Protein AF-A0A7W0WW41-F1 (afdb_monomer)

Secondary structure (DSSP, 8-state):
-GGGTSSSHHHHHHHHHHHHHHHHHTGGG--TTS-HHHHHHHHHHHHHHHHHHHHHHS-----S-TT-----------GGGS--HHHHHHHHHTS-HHHHHHHHHHHTT--HHHHHHHHTS-HHHHHHHHHHHHHHHHHHHHHT-

Solvent-accessible surface area (backbone atoms only — not comparable to full-atom values): 8781 Å² total; per-residue (Å²): 110,49,64,80,70,31,98,45,68,66,61,15,51,53,47,51,51,52,32,50,55,53,46,65,72,46,47,88,76,56,64,86,91,56,60,64,70,59,51,52,51,49,50,37,49,51,55,52,53,51,51,52,53,48,59,72,69,48,82,81,80,78,86,82,79,99,82,79,81,82,75,75,75,84,67,75,74,55,72,74,80,78,50,60,68,64,59,56,52,54,53,49,68,78,41,60,63,74,35,37,55,56,40,52,48,44,72,75,67,50,50,58,66,55,50,13,60,75,70,72,46,57,51,68,54,47,53,54,35,48,53,52,38,54,55,48,52,53,47,58,61,61,75,74,109

Radius of gyration: 18.6 Å; Cα contacts (8 Å, |Δi|>4): 73; chains: 1; bounding box: 44×45×42 Å

Mean predicted aligned error: 15.21 Å

Sequence (145 aa):
MARRRCGNAADADDLVQETFVRALQGLADYDDRGNLCGWLVAILNHLHLDRCRKAARAPRLEDIDAHELAIAEPSEPPLWTTMPIERVHDTLAVMPPALRTTFELYARGLSYDEIARELRIPKNTVGTRLIRTRRRIKRLLLAAA

Foldseek 3Di:
DLPVLDPDDVSSVVLLVVLVVVCVVCVVVDDPVDDPVVSSVVSSVVSSVVVVVVVVPDPDPDDDDPPPDPDDDPPPPPPVVVDDPVLLVVLLVPDDPVLNVLVVCVVVPDDLVRSCVVVVHDSVVSVVSPVVSVVSSVCSSVVVD

pLDDT: mean 73.54, std 15.04, range [32.47, 94.31]

Structure (mmCIF, N/CA/C/O backbone):
data_AF-A0A7W0WW41-F1
#
_entry.id   AF-A0A7W0WW41-F1
#
loop_
_atom_site.group_PDB
_atom_site.id
_atom_site.type_symbol
_atom_site.label_atom_id
_atom_site.label_alt_id
_atom_site.label_comp_id
_atom_site.label_asym_id
_atom_site.label_entity_id
_atom_site.label_seq_id
_atom_site.pdbx_PDB_ins_code
_atom_site.Cartn_x
_atom_site.Cartn_y
_atom_site.Cartn_z
_atom_site.occupancy
_atom_site.B_iso_or_equiv
_atom_site.auth_seq_id
_atom_site.auth_comp_id
_atom_site.auth_asym_id
_atom_site.auth_atom_id
_atom_site.pdbx_PDB_model_num
ATOM 1 N N . MET A 1 1 ? 5.259 13.978 -7.173 1.00 64.19 1 MET A N 1
ATOM 2 C CA . MET A 1 1 ? 4.853 12.878 -6.263 1.00 64.19 1 MET A CA 1
ATOM 3 C C . MET A 1 1 ? 5.994 12.476 -5.339 1.00 64.19 1 MET A C 1
ATOM 5 O O . MET A 1 1 ? 5.792 12.561 -4.139 1.00 64.19 1 MET A O 1
ATOM 9 N N . ALA A 1 2 ? 7.180 12.137 -5.860 1.00 64.19 2 ALA A N 1
ATOM 10 C CA . ALA A 1 2 ? 8.378 11.874 -5.047 1.00 64.19 2 ALA A CA 1
ATOM 11 C C . ALA A 1 2 ? 8.739 13.045 -4.116 1.00 64.19 2 ALA A C 1
ATOM 13 O O . ALA A 1 2 ? 8.797 12.857 -2.912 1.00 64.19 2 ALA A O 1
ATOM 14 N N . ARG A 1 3 ? 8.797 14.278 -4.640 1.00 70.75 3 ARG A N 1
ATOM 15 C CA . ARG A 1 3 ? 9.039 15.501 -3.841 1.00 70.75 3 ARG A CA 1
ATOM 16 C C . ARG A 1 3 ? 8.021 15.784 -2.729 1.00 70.75 3 ARG A C 1
ATOM 18 O O . ARG A 1 3 ? 8.315 16.538 -1.824 1.00 70.75 3 ARG A O 1
ATOM 25 N N . ARG A 1 4 ? 6.809 15.217 -2.807 1.00 68.94 4 ARG A N 1
ATOM 26 C CA . ARG A 1 4 ? 5.803 15.326 -1.728 1.00 68.94 4 ARG A CA 1
ATOM 27 C C . ARG A 1 4 ? 5.939 14.216 -0.681 1.00 68.94 4 ARG A C 1
ATOM 29 O O . ARG A 1 4 ? 5.220 14.233 0.307 1.00 68.94 4 ARG A O 1
ATOM 36 N N . ARG A 1 5 ? 6.758 13.200 -0.952 1.00 66.50 5 ARG A N 1
ATOM 37 C CA . ARG A 1 5 ? 6.945 12.015 -0.106 1.00 66.50 5 ARG A CA 1
ATOM 38 C C . ARG A 1 5 ? 8.313 11.958 0.543 1.00 66.50 5 ARG A C 1
ATOM 40 O O . ARG A 1 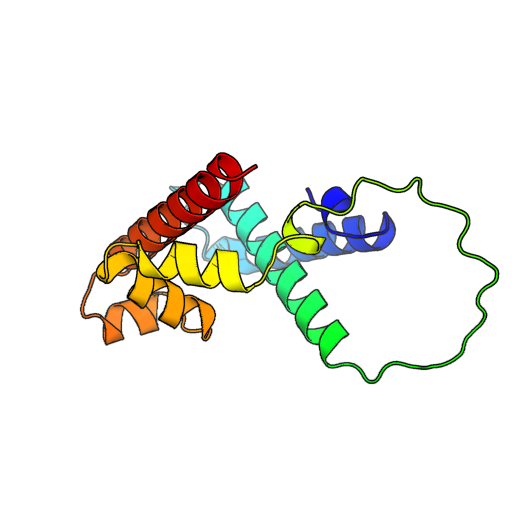5 ? 8.433 11.400 1.625 1.00 66.50 5 ARG A O 1
ATOM 47 N N . CYS A 1 6 ? 9.322 12.497 -0.124 1.00 71.00 6 CYS A N 1
ATOM 48 C CA . CYS A 1 6 ? 10.639 12.698 0.444 1.00 71.00 6 CYS A CA 1
ATOM 49 C C . CYS A 1 6 ? 10.670 14.077 1.107 1.00 71.00 6 CYS A C 1
ATOM 51 O O . CYS A 1 6 ? 10.145 15.037 0.544 1.00 71.00 6 CYS A O 1
ATOM 53 N N . GLY A 1 7 ? 11.258 14.162 2.301 1.00 67.44 7 GLY A N 1
ATOM 54 C CA . GLY A 1 7 ? 11.391 15.422 3.040 1.00 67.44 7 GLY A CA 1
ATOM 55 C C . GLY A 1 7 ? 12.442 16.369 2.453 1.00 67.44 7 GLY A C 1
ATOM 56 O O . GLY A 1 7 ? 12.492 17.528 2.843 1.00 67.44 7 GLY A O 1
ATOM 57 N N . ASN A 1 8 ? 13.260 15.897 1.507 1.00 76.44 8 ASN A N 1
ATOM 58 C CA . ASN A 1 8 ? 14.253 16.692 0.791 1.00 76.44 8 ASN A CA 1
ATOM 59 C C . ASN A 1 8 ? 14.277 16.341 -0.713 1.00 76.44 8 ASN A C 1
ATOM 61 O O . ASN A 1 8 ? 13.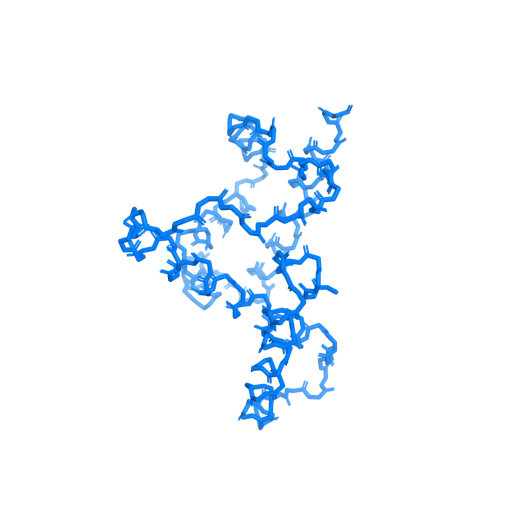729 15.323 -1.151 1.00 76.44 8 ASN A O 1
ATOM 65 N N . ALA A 1 9 ? 14.888 17.224 -1.509 1.00 73.62 9 ALA A N 1
ATOM 66 C CA . ALA A 1 9 ? 14.937 17.106 -2.965 1.00 73.62 9 ALA A CA 1
ATOM 67 C C . ALA A 1 9 ? 15.861 15.977 -3.454 1.00 73.62 9 ALA A C 1
ATOM 69 O O . ALA A 1 9 ? 15.501 15.294 -4.409 1.00 73.62 9 ALA A O 1
ATOM 70 N N . ALA A 1 10 ? 16.989 15.742 -2.778 1.00 75.81 10 ALA A N 1
ATOM 71 C CA . ALA A 1 10 ? 17.950 14.703 -3.153 1.00 75.81 10 ALA A CA 1
ATOM 72 C C . ALA A 1 10 ? 17.329 13.299 -3.056 1.00 75.81 10 ALA A C 1
ATOM 74 O O . ALA A 1 10 ? 17.305 12.556 -4.031 1.00 75.81 10 ALA A O 1
ATOM 75 N N . ASP A 1 11 ? 16.675 12.990 -1.937 1.00 74.56 11 ASP A N 1
ATOM 76 C CA . ASP A 1 11 ? 15.959 11.730 -1.729 1.00 74.56 11 ASP A CA 1
ATOM 77 C C . ASP A 1 11 ? 14.817 11.538 -2.732 1.00 74.56 11 ASP A C 1
ATOM 79 O O . ASP A 1 11 ? 14.450 10.406 -3.067 1.00 74.56 11 ASP A O 1
ATOM 83 N N . ALA A 1 12 ? 14.191 12.633 -3.177 1.00 75.12 12 ALA A N 1
ATOM 84 C CA . ALA A 1 12 ? 13.151 12.583 -4.197 1.00 75.12 12 ALA A CA 1
ATOM 85 C C . ALA A 1 12 ? 13.725 12.198 -5.561 1.00 75.12 12 ALA A C 1
ATOM 87 O O . ALA A 1 12 ? 13.118 11.376 -6.253 1.00 75.12 12 ALA A O 1
ATOM 88 N N . ASP A 1 13 ? 14.867 12.771 -5.928 1.00 81.75 13 ASP A N 1
ATOM 89 C CA . ASP A 1 13 ? 1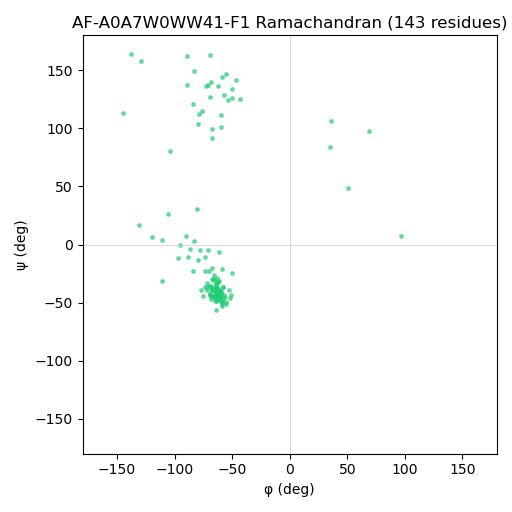5.536 12.500 -7.194 1.00 81.75 13 ASP A CA 1
ATOM 90 C C . ASP A 1 13 ? 16.109 11.074 -7.202 1.00 81.75 13 ASP A C 1
ATOM 92 O O . ASP A 1 13 ? 15.837 10.324 -8.140 1.00 81.75 13 ASP A O 1
ATOM 96 N N . ASP A 1 14 ? 16.722 10.627 -6.103 1.00 87.94 14 ASP A N 1
ATOM 97 C CA . ASP A 1 14 ? 17.189 9.246 -5.925 1.00 87.94 14 ASP A CA 1
ATOM 98 C C . ASP A 1 14 ? 16.047 8.230 -6.001 1.00 87.94 14 ASP A C 1
ATOM 100 O O . ASP A 1 14 ? 16.182 7.141 -6.562 1.00 87.94 14 ASP A O 1
ATOM 104 N N . LEU A 1 15 ? 14.892 8.556 -5.413 1.00 86.06 15 LEU A N 1
ATOM 105 C CA . LEU A 1 15 ? 13.715 7.691 -5.473 1.00 86.06 15 LEU A CA 1
ATOM 106 C C . LEU A 1 15 ? 13.195 7.556 -6.910 1.00 86.06 15 LEU A C 1
ATOM 108 O O . LEU A 1 15 ? 12.781 6.469 -7.321 1.00 86.06 15 LEU A O 1
ATOM 112 N N . VAL A 1 16 ? 13.201 8.647 -7.677 1.00 87.50 16 VAL A N 1
ATOM 113 C CA . VAL A 1 16 ? 12.797 8.639 -9.089 1.00 87.50 16 VAL A CA 1
ATOM 114 C C . VAL A 1 16 ? 13.802 7.860 -9.930 1.00 87.50 16 VAL A C 1
ATOM 116 O O . VAL A 1 16 ? 13.393 7.026 -10.737 1.00 87.50 16 VAL A O 1
ATOM 119 N N . GLN A 1 17 ? 15.097 8.073 -9.713 1.00 91.69 17 GLN A N 1
ATOM 120 C CA . GLN A 1 17 ? 16.154 7.383 -10.442 1.00 91.69 17 GLN A CA 1
ATOM 121 C C . GLN A 1 17 ? 16.056 5.866 -10.238 1.00 91.69 17 GLN A C 1
ATOM 123 O O . GLN A 1 17 ? 15.991 5.106 -11.204 1.00 91.69 17 GLN A O 1
ATOM 128 N N . GLU A 1 18 ? 15.912 5.420 -8.989 1.00 91.25 18 GLU A N 1
ATOM 129 C CA . GLU A 1 18 ? 15.775 3.998 -8.675 1.00 91.25 18 GLU A CA 1
ATOM 130 C C . GLU A 1 18 ? 14.452 3.401 -9.190 1.00 91.25 18 GLU A C 1
ATOM 132 O O . GLU A 1 18 ? 14.398 2.226 -9.564 1.00 91.25 18 GLU A O 1
ATOM 137 N N . THR A 1 19 ? 13.392 4.216 -9.282 1.00 87.69 19 THR A N 1
ATOM 138 C CA . THR A 1 19 ? 12.134 3.819 -9.936 1.00 87.69 19 THR A CA 1
ATOM 139 C C . THR A 1 19 ? 12.369 3.494 -11.408 1.00 87.69 19 THR A C 1
ATOM 141 O O . THR A 1 19 ? 11.912 2.451 -11.873 1.00 87.69 19 THR A O 1
ATOM 144 N N . PHE A 1 20 ? 13.097 4.343 -12.138 1.00 89.19 20 PHE A N 1
ATOM 145 C CA . PHE A 1 20 ? 13.399 4.104 -13.549 1.00 89.19 20 PHE A CA 1
ATOM 146 C C . PHE A 1 20 ? 14.335 2.913 -13.757 1.00 89.19 20 PHE A C 1
ATOM 148 O O . PHE A 1 20 ? 14.092 2.121 -14.661 1.00 89.19 20 PHE A O 1
ATOM 155 N N . VAL A 1 21 ? 15.342 2.723 -12.899 1.00 92.88 21 VAL A N 1
ATOM 156 C CA . VAL A 1 21 ? 16.220 1.541 -12.962 1.00 92.88 21 VAL A CA 1
ATOM 157 C C . VAL A 1 21 ? 15.408 0.251 -12.810 1.00 92.88 21 VAL A C 1
ATOM 159 O O . VAL A 1 21 ? 15.518 -0.642 -13.650 1.00 92.88 21 VAL A O 1
ATOM 162 N N . ARG A 1 22 ? 14.533 0.167 -11.797 1.00 83.56 22 ARG A N 1
ATOM 163 C CA . ARG A 1 22 ? 13.654 -1.002 -11.617 1.00 83.56 22 ARG A CA 1
ATOM 164 C C . ARG A 1 22 ? 12.652 -1.171 -12.753 1.00 83.56 22 ARG A C 1
ATOM 166 O O . ARG A 1 22 ? 12.367 -2.300 -13.138 1.00 83.56 22 ARG A O 1
ATOM 173 N N . ALA A 1 23 ? 12.120 -0.075 -13.288 1.00 84.69 23 ALA A N 1
ATOM 174 C CA . ALA A 1 23 ? 11.207 -0.124 -14.422 1.00 84.69 23 ALA A CA 1
ATOM 175 C C . ALA A 1 23 ? 11.899 -0.672 -15.678 1.00 84.69 23 ALA A C 1
ATOM 177 O O . ALA A 1 23 ? 11.344 -1.531 -16.348 1.00 84.69 23 ALA A O 1
ATOM 178 N N . LEU A 1 24 ? 13.130 -0.246 -15.970 1.00 87.44 24 LEU A N 1
ATOM 179 C CA . LEU A 1 24 ? 13.895 -0.762 -17.107 1.00 87.44 24 LEU A CA 1
ATOM 180 C C . LEU A 1 24 ? 14.233 -2.250 -16.944 1.00 87.44 24 LEU A C 1
ATOM 182 O O . LEU A 1 24 ? 14.148 -3.003 -17.908 1.00 87.44 24 LEU A O 1
ATOM 186 N N . GLN A 1 25 ? 14.557 -2.689 -15.725 1.00 85.75 25 GLN A N 1
ATOM 187 C CA . GLN A 1 25 ? 14.823 -4.101 -15.425 1.00 85.75 25 GLN A CA 1
ATOM 188 C C . GLN A 1 25 ? 13.570 -4.981 -15.539 1.00 85.75 25 GLN A C 1
ATOM 190 O O . GLN A 1 25 ? 13.660 -6.112 -16.003 1.00 85.75 25 GLN A O 1
ATOM 195 N N . GLY A 1 26 ? 12.408 -4.466 -15.133 1.00 79.81 26 GLY A N 1
ATOM 196 C CA . GLY A 1 26 ? 11.123 -5.168 -15.194 1.00 79.81 26 GLY A CA 1
ATOM 197 C C . GLY A 1 26 ? 10.344 -4.950 -16.492 1.00 79.81 26 GLY A C 1
ATOM 198 O O . GLY A 1 26 ? 9.185 -5.350 -16.570 1.00 79.81 26 GLY A O 1
ATOM 199 N N . LEU A 1 27 ? 10.938 -4.294 -17.495 1.00 81.31 27 LEU A N 1
ATOM 200 C CA . LEU A 1 27 ? 10.239 -3.917 -18.725 1.00 81.31 27 LEU A CA 1
ATOM 201 C C . LEU A 1 27 ? 9.808 -5.138 -19.550 1.00 81.31 27 LEU A C 1
ATOM 203 O O . LEU A 1 27 ? 8.784 -5.086 -20.219 1.00 81.31 27 LEU A O 1
ATOM 207 N N . ALA A 1 28 ? 10.550 -6.246 -19.468 1.00 75.12 28 ALA A N 1
ATOM 208 C CA . ALA A 1 28 ? 10.196 -7.503 -20.130 1.00 75.12 28 ALA A CA 1
ATOM 209 C C . ALA A 1 28 ? 8.907 -8.140 -19.570 1.00 75.12 28 ALA A C 1
ATOM 211 O O . ALA A 1 28 ? 8.212 -8.844 -20.297 1.00 75.12 28 ALA A O 1
ATOM 212 N N . ASP A 1 29 ? 8.571 -7.853 -18.308 1.00 69.19 29 ASP A N 1
ATOM 213 C CA . ASP A 1 29 ? 7.365 -8.344 -17.629 1.00 69.19 29 ASP A CA 1
ATOM 214 C C . ASP A 1 29 ? 6.199 -7.338 -17.698 1.00 69.19 29 ASP A C 1
ATOM 216 O O . ASP A 1 29 ? 5.118 -7.576 -17.149 1.00 69.19 29 ASP A O 1
ATOM 220 N N . TYR A 1 30 ? 6.410 -6.183 -18.338 1.00 72.19 30 TYR A N 1
ATOM 221 C CA . TYR A 1 30 ? 5.382 -5.166 -18.507 1.00 72.19 30 TYR A CA 1
ATOM 222 C C . TYR A 1 30 ? 4.427 -5.558 -19.644 1.00 72.19 30 TYR A C 1
ATOM 224 O O . TYR A 1 30 ? 4.792 -5.567 -20.816 1.00 72.19 30 TYR A O 1
ATOM 232 N N . ASP A 1 31 ? 3.175 -5.860 -19.292 1.00 67.69 31 ASP A N 1
ATOM 233 C CA . ASP A 1 31 ? 2.092 -6.042 -20.263 1.00 67.69 31 ASP A CA 1
ATOM 234 C C . ASP A 1 31 ? 1.621 -4.672 -20.783 1.00 67.69 31 ASP A C 1
ATOM 236 O O . ASP A 1 31 ? 1.058 -3.863 -20.036 1.00 67.69 31 ASP A O 1
ATOM 240 N N . ASP A 1 32 ? 1.828 -4.432 -22.080 1.00 60.25 32 ASP A N 1
ATOM 241 C CA . ASP A 1 32 ? 1.528 -3.186 -22.806 1.00 60.25 32 ASP A CA 1
ATOM 242 C C . ASP A 1 32 ? 0.029 -2.810 -22.813 1.00 60.25 32 ASP A C 1
ATOM 244 O O . ASP A 1 32 ? -0.370 -1.717 -23.210 1.00 60.25 32 ASP A O 1
ATOM 248 N N . ARG A 1 33 ? -0.842 -3.689 -22.297 1.00 53.75 33 ARG A N 1
ATOM 249 C CA . ARG A 1 33 ? -2.261 -3.391 -22.028 1.00 53.75 33 ARG A CA 1
ATOM 250 C C . ARG A 1 33 ? -2.483 -2.576 -20.740 1.00 53.75 33 ARG A C 1
ATOM 252 O O . ARG A 1 33 ? -3.625 -2.226 -20.427 1.00 53.75 33 ARG A O 1
ATOM 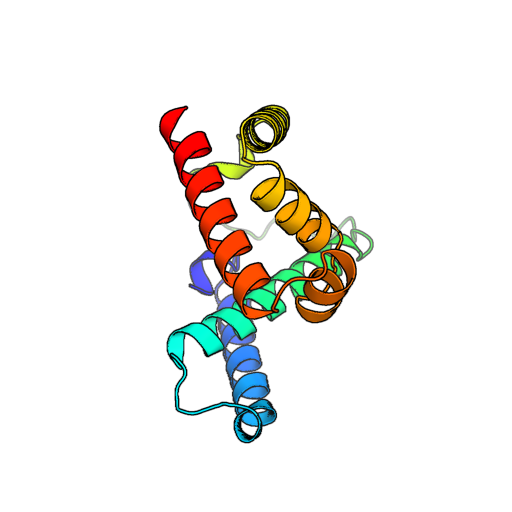259 N N . GLY A 1 34 ? -1.428 -2.302 -19.967 1.00 59.97 34 GLY A N 1
ATOM 260 C CA . GLY A 1 34 ? -1.455 -1.574 -18.696 1.00 59.97 34 GLY A CA 1
ATOM 261 C C . GLY A 1 34 ? -1.299 -0.048 -18.803 1.00 59.97 34 GLY A C 1
ATOM 262 O O . GLY A 1 34 ? -0.835 0.504 -19.792 1.00 59.97 34 GLY A O 1
ATOM 263 N N . ASN A 1 35 ? -1.676 0.675 -17.739 1.00 76.25 35 ASN A N 1
ATOM 264 C CA . ASN A 1 35 ? -1.360 2.101 -17.596 1.00 76.25 35 ASN A CA 1
ATOM 265 C C . ASN A 1 35 ? 0.092 2.252 -17.110 1.00 76.25 35 ASN A C 1
ATOM 267 O O . ASN A 1 35 ? 0.353 2.072 -15.915 1.00 76.25 35 ASN A O 1
ATOM 271 N N . LEU A 1 36 ? 1.004 2.628 -18.012 1.00 75.12 36 LEU A N 1
ATOM 272 C CA . LEU A 1 36 ? 2.433 2.831 -17.736 1.00 75.12 36 LEU A CA 1
ATOM 273 C C . LEU A 1 36 ? 2.675 3.758 -16.538 1.00 75.12 36 LEU A C 1
ATOM 275 O O . LEU A 1 36 ? 3.440 3.430 -15.631 1.00 75.12 36 LEU A O 1
ATOM 279 N N . CYS A 1 37 ? 1.968 4.889 -16.477 1.00 77.88 37 CYS A N 1
ATOM 280 C CA . CYS A 1 37 ? 2.062 5.818 -15.351 1.00 77.88 37 CYS A CA 1
ATOM 281 C C . CYS A 1 37 ? 1.627 5.154 -14.039 1.00 77.88 37 CYS A C 1
ATOM 283 O O . CYS A 1 37 ? 2.248 5.360 -12.999 1.00 77.88 37 CYS A O 1
ATOM 285 N N . GLY A 1 38 ? 0.576 4.332 -14.074 1.00 73.50 38 GLY A N 1
ATOM 286 C CA . GLY A 1 38 ? 0.112 3.566 -12.917 1.00 73.50 38 GLY A CA 1
ATOM 287 C C . GLY A 1 38 ? 1.139 2.539 -12.434 1.00 73.50 38 GLY A C 1
ATOM 288 O O . GLY A 1 38 ? 1.337 2.393 -11.227 1.00 73.50 38 GLY A O 1
ATOM 289 N N . TRP A 1 39 ? 1.821 1.874 -13.364 1.00 78.19 39 TRP A N 1
ATOM 290 C CA . TRP A 1 39 ? 2.877 0.908 -13.072 1.00 78.19 39 TRP A CA 1
ATOM 291 C C . TRP A 1 39 ? 4.127 1.573 -12.480 1.00 78.19 39 TRP A C 1
ATOM 293 O O . TRP A 1 39 ? 4.587 1.166 -11.414 1.00 78.19 39 TRP A O 1
ATOM 303 N N . LEU A 1 40 ? 4.594 2.677 -13.069 1.00 81.75 40 LEU A N 1
ATOM 304 C CA . LEU A 1 40 ? 5.703 3.472 -12.525 1.00 81.75 40 LEU A CA 1
ATOM 305 C C . LEU A 1 40 ? 5.387 4.012 -11.124 1.00 81.75 40 LEU A C 1
ATOM 307 O O . LEU A 1 40 ? 6.219 3.950 -10.218 1.00 81.75 40 LEU A O 1
ATOM 311 N N . VAL A 1 41 ? 4.156 4.484 -10.903 1.00 79.94 41 VAL A N 1
ATOM 312 C CA . VAL A 1 41 ? 3.700 4.923 -9.577 1.00 79.94 41 VAL A CA 1
ATOM 313 C C . VAL A 1 41 ? 3.680 3.762 -8.578 1.00 79.94 41 VAL A C 1
ATOM 315 O O . VAL A 1 41 ? 3.980 3.974 -7.402 1.00 79.94 41 VAL A O 1
ATOM 318 N N . ALA A 1 42 ? 3.351 2.540 -9.006 1.00 77.62 42 ALA A N 1
ATOM 319 C CA . ALA A 1 42 ? 3.393 1.362 -8.144 1.00 77.62 42 ALA A CA 1
ATOM 320 C C . ALA A 1 42 ? 4.829 1.004 -7.727 1.00 77.62 42 ALA A C 1
ATOM 322 O O . ALA A 1 42 ? 5.065 0.791 -6.537 1.00 77.62 42 ALA A O 1
ATOM 323 N N . ILE A 1 43 ? 5.783 1.015 -8.664 1.00 82.62 43 ILE A N 1
ATOM 324 C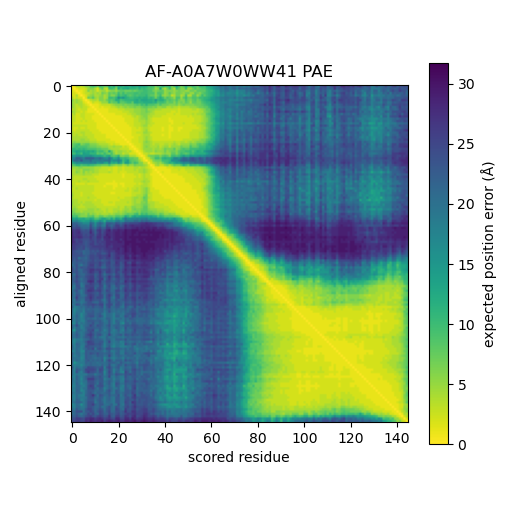 CA . ILE A 1 43 ? 7.213 0.795 -8.383 1.00 82.62 43 ILE A CA 1
ATOM 325 C C . ILE A 1 43 ? 7.723 1.841 -7.383 1.00 82.62 43 ILE A C 1
ATOM 327 O O . ILE A 1 43 ? 8.279 1.486 -6.343 1.00 82.62 43 ILE A O 1
ATOM 331 N N . LEU A 1 44 ? 7.441 3.122 -7.636 1.00 87.62 44 LEU A N 1
ATOM 332 C CA . LEU A 1 44 ? 7.846 4.227 -6.765 1.00 87.62 44 LEU A CA 1
ATOM 333 C C . LEU A 1 44 ? 7.268 4.099 -5.348 1.00 87.62 44 LEU A C 1
ATOM 335 O O . LEU A 1 44 ? 7.950 4.381 -4.362 1.00 87.62 44 LEU A O 1
ATOM 339 N N . ASN A 1 45 ? 6.008 3.668 -5.223 1.00 79.38 45 ASN A N 1
ATOM 340 C CA . ASN A 1 45 ? 5.371 3.443 -3.923 1.00 79.38 45 ASN A CA 1
ATOM 341 C C . ASN A 1 45 ? 6.053 2.323 -3.135 1.00 79.38 45 ASN A C 1
ATOM 343 O O . ASN A 1 45 ? 6.273 2.488 -1.937 1.00 79.38 45 ASN A O 1
ATOM 347 N N . HIS A 1 46 ? 6.355 1.196 -3.786 1.00 81.06 46 HIS A N 1
ATOM 348 C CA . HIS A 1 46 ? 7.036 0.081 -3.129 1.00 81.06 46 HIS A CA 1
ATOM 349 C C . HIS A 1 46 ? 8.424 0.498 -2.647 1.00 81.06 46 HIS A C 1
ATOM 351 O O . HIS A 1 46 ? 8.739 0.295 -1.478 1.00 81.06 46 HIS A O 1
ATOM 357 N N . LEU A 1 47 ? 9.191 1.188 -3.497 1.00 85.94 47 LEU A N 1
ATOM 358 C CA . LEU A 1 47 ? 10.513 1.696 -3.136 1.00 85.94 47 LEU A CA 1
ATOM 359 C C . LEU A 1 47 ? 10.483 2.621 -1.924 1.00 85.94 47 LEU A C 1
ATOM 361 O O . LEU A 1 47 ? 11.268 2.464 -0.991 1.00 85.94 47 LEU A O 1
ATOM 365 N N . HIS A 1 48 ? 9.548 3.568 -1.914 1.00 82.25 48 HIS A N 1
ATOM 366 C CA . HIS A 1 48 ? 9.398 4.492 -0.800 1.00 82.25 48 HIS A CA 1
ATOM 367 C C . HIS A 1 48 ? 9.044 3.765 0.507 1.00 82.25 48 HIS A C 1
ATOM 369 O O . HIS A 1 48 ? 9.662 4.021 1.536 1.00 82.25 48 HIS A O 1
ATOM 375 N N . LEU A 1 49 ? 8.095 2.822 0.468 1.00 76.12 49 LEU A N 1
ATOM 376 C CA . LEU A 1 49 ? 7.702 2.051 1.650 1.00 76.12 49 LEU A CA 1
ATOM 377 C C . LEU A 1 49 ? 8.845 1.183 2.186 1.00 76.12 49 LEU A C 1
ATOM 379 O O . LEU A 1 49 ? 9.021 1.098 3.402 1.00 76.12 49 LEU A O 1
ATOM 383 N N . ASP A 1 50 ? 9.632 0.567 1.308 1.00 75.69 50 ASP A N 1
ATOM 384 C CA . ASP A 1 50 ? 10.784 -0.233 1.718 1.00 75.69 50 ASP A CA 1
ATOM 385 C C . ASP A 1 50 ? 11.883 0.633 2.343 1.00 75.69 50 ASP A C 1
ATOM 387 O O . ASP A 1 50 ? 12.430 0.259 3.383 1.00 75.69 50 ASP A O 1
ATOM 391 N N . ARG A 1 51 ? 12.135 1.835 1.802 1.00 83.94 51 ARG A N 1
ATOM 392 C CA . ARG A 1 51 ? 13.035 2.820 2.426 1.00 83.94 51 ARG A CA 1
ATOM 393 C C . ARG A 1 51 ? 12.538 3.239 3.814 1.00 83.94 51 ARG A C 1
ATOM 395 O O . ARG A 1 51 ? 13.321 3.207 4.761 1.00 83.94 51 ARG A O 1
ATOM 402 N N . CYS A 1 52 ? 11.246 3.535 3.977 1.00 75.56 52 CYS A N 1
ATOM 403 C CA . CYS A 1 52 ? 10.665 3.870 5.284 1.00 75.56 52 CYS A CA 1
ATOM 404 C C . CYS A 1 52 ? 10.794 2.720 6.296 1.00 75.56 52 CYS A C 1
ATOM 406 O O . CYS A 1 52 ? 11.162 2.945 7.446 1.00 75.56 52 CYS A O 1
ATOM 408 N N . ARG A 1 53 ? 10.533 1.474 5.877 1.00 72.56 53 ARG A N 1
ATOM 409 C CA . ARG A 1 53 ? 10.690 0.286 6.735 1.00 72.56 53 ARG A CA 1
ATOM 410 C C . ARG A 1 53 ? 12.142 0.058 7.138 1.00 72.56 53 ARG A C 1
ATOM 412 O O . ARG A 1 53 ? 12.392 -0.327 8.276 1.00 72.56 53 ARG A O 1
ATOM 419 N N . LYS A 1 54 ? 13.086 0.280 6.220 1.00 72.00 54 LYS A N 1
ATOM 420 C CA . LYS A 1 54 ? 14.523 0.175 6.495 1.00 72.00 54 LYS A CA 1
ATOM 421 C C . LYS A 1 54 ? 14.969 1.249 7.489 1.00 72.00 54 LYS A C 1
ATOM 423 O O . LYS A 1 54 ? 15.647 0.912 8.451 1.00 72.00 54 LYS A O 1
ATOM 428 N N . ALA A 1 55 ? 14.524 2.493 7.310 1.00 75.62 55 ALA A N 1
ATOM 429 C CA . ALA A 1 55 ? 14.806 3.592 8.233 1.00 75.62 55 ALA A CA 1
ATOM 430 C C . ALA A 1 55 ? 14.233 3.335 9.638 1.00 75.62 55 ALA A C 1
ATOM 432 O O . ALA A 1 55 ? 14.921 3.548 10.627 1.00 75.62 55 ALA A O 1
ATOM 433 N N . ALA A 1 56 ? 13.015 2.793 9.736 1.00 69.25 56 ALA A N 1
ATOM 434 C CA . ALA A 1 56 ? 12.394 2.453 11.018 1.00 69.25 56 ALA A CA 1
ATOM 435 C C . ALA A 1 56 ? 13.082 1.290 11.763 1.00 69.25 56 ALA A C 1
ATOM 437 O O . ALA A 1 56 ? 12.882 1.134 12.964 1.00 69.25 56 ALA A O 1
ATOM 438 N N . ARG A 1 57 ? 13.855 0.452 11.059 1.00 71.81 57 ARG A N 1
ATOM 439 C CA . ARG A 1 57 ? 14.611 -0.677 11.632 1.00 71.81 57 ARG A CA 1
ATOM 440 C C . ARG A 1 57 ? 16.073 -0.340 11.924 1.00 71.81 57 ARG A C 1
ATOM 442 O O . ARG A 1 57 ? 16.751 -1.150 12.551 1.00 71.81 57 ARG A O 1
ATOM 449 N N . ALA A 1 58 ? 16.571 0.798 11.445 1.00 66.06 58 ALA A N 1
ATOM 450 C CA . ALA A 1 58 ? 17.923 1.239 11.747 1.00 66.06 58 ALA A CA 1
ATOM 451 C C . ALA A 1 58 ? 17.987 1.719 13.210 1.00 66.06 58 ALA A C 1
ATOM 453 O O . ALA A 1 58 ? 17.068 2.418 13.647 1.00 66.06 58 ALA A O 1
ATOM 454 N N . PRO A 1 59 ? 19.034 1.364 13.979 1.00 47.91 59 PRO A N 1
ATOM 455 C CA . PRO A 1 59 ? 19.245 1.968 15.289 1.00 47.91 59 PRO A CA 1
ATOM 456 C C . PRO A 1 59 ? 19.344 3.488 15.110 1.00 47.91 59 PRO A C 1
ATOM 458 O O . PRO A 1 59 ? 20.078 3.959 14.239 1.00 47.91 59 PRO A O 1
ATOM 461 N N . ARG A 1 60 ? 18.567 4.254 15.889 1.00 49.38 60 ARG A N 1
ATOM 462 C CA . ARG A 1 60 ? 18.701 5.715 15.930 1.00 49.38 60 ARG A CA 1
ATOM 463 C C . ARG A 1 60 ? 20.123 6.021 16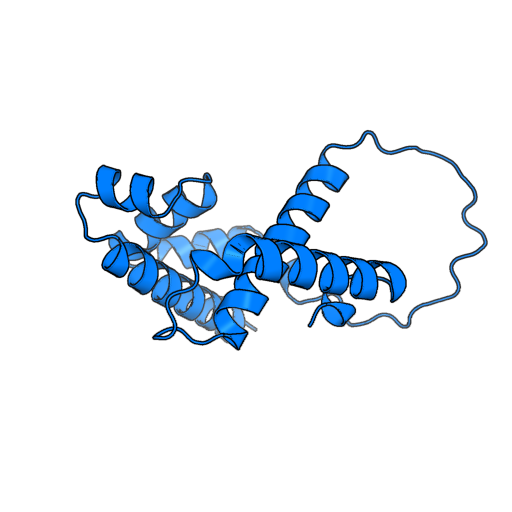.393 1.00 49.38 60 ARG A C 1
ATOM 465 O O . ARG A 1 60 ? 20.465 5.725 17.532 1.00 49.38 60 ARG A O 1
ATOM 472 N N . LEU A 1 61 ? 20.941 6.569 15.500 1.00 44.59 61 LEU A N 1
ATOM 473 C CA . LEU A 1 61 ? 22.143 7.290 15.892 1.00 44.59 61 LEU A CA 1
ATOM 474 C C . LEU A 1 61 ? 21.662 8.554 16.608 1.00 44.59 61 LEU A C 1
ATOM 476 O O . LEU A 1 61 ? 21.183 9.487 15.967 1.00 44.59 61 LEU A O 1
ATOM 480 N N . GLU A 1 62 ? 21.680 8.521 17.937 1.00 45.94 62 GLU A N 1
ATOM 481 C CA . GLU A 1 62 ? 21.661 9.739 18.741 1.00 45.94 62 GLU A CA 1
ATOM 482 C C . GLU A 1 62 ? 23.030 10.428 18.587 1.00 45.94 62 GLU A C 1
ATOM 484 O O . GLU A 1 62 ? 24.062 9.758 18.573 1.00 45.94 62 GLU A O 1
ATOM 489 N N . ASP A 1 63 ? 22.974 11.754 18.426 1.00 46.66 63 ASP A N 1
ATOM 490 C CA . ASP A 1 63 ? 24.053 12.738 18.247 1.00 46.66 63 ASP A CA 1
ATOM 491 C C . ASP A 1 63 ? 24.873 12.728 16.949 1.00 46.66 63 ASP A C 1
ATOM 493 O O . ASP A 1 63 ? 25.888 12.047 16.862 1.00 46.66 63 ASP A O 1
ATOM 497 N N . ILE A 1 64 ? 24.494 13.621 16.011 1.00 34.12 64 ILE A N 1
ATOM 498 C CA . ILE A 1 64 ? 25.398 14.621 15.397 1.00 34.12 64 ILE A CA 1
ATOM 499 C C . ILE A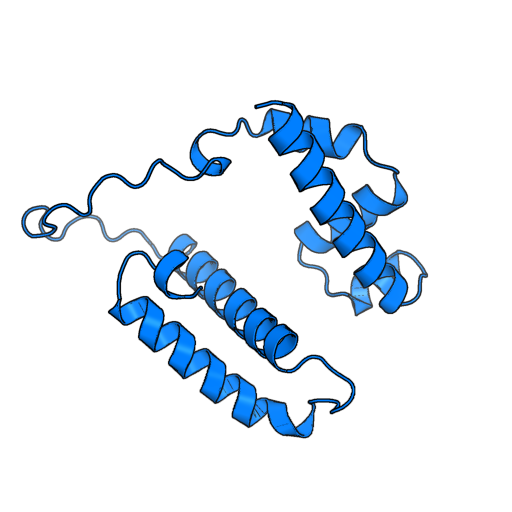 1 64 ? 24.601 15.927 15.130 1.00 34.12 64 ILE A C 1
ATOM 501 O O . ILE A 1 64 ? 23.670 15.938 14.328 1.00 34.12 64 ILE A O 1
ATOM 505 N N . ASP A 1 65 ? 24.973 16.988 15.855 1.00 35.72 65 ASP A N 1
ATOM 506 C CA . ASP A 1 65 ? 24.734 18.439 15.697 1.00 35.72 65 ASP A CA 1
ATOM 507 C C . ASP A 1 65 ? 23.395 18.981 15.148 1.00 35.72 65 ASP A C 1
ATOM 509 O O . ASP A 1 65 ? 23.117 19.055 13.952 1.00 35.72 65 ASP A O 1
ATOM 513 N N . ALA A 1 66 ? 22.608 19.547 16.068 1.00 38.09 66 ALA A N 1
ATOM 514 C CA . ALA A 1 66 ? 21.309 20.182 15.852 1.00 38.09 66 ALA A CA 1
ATOM 515 C C . ALA A 1 66 ? 21.361 21.635 15.312 1.00 38.09 66 ALA A C 1
ATOM 517 O O . ALA A 1 66 ? 20.480 22.431 15.643 1.00 38.09 66 ALA A O 1
ATOM 518 N N . HIS A 1 67 ? 22.367 22.025 14.516 1.00 37.03 67 HIS A N 1
ATOM 519 C CA . HIS A 1 67 ? 22.553 23.444 14.149 1.00 37.03 67 HIS A CA 1
ATOM 520 C C . HIS A 1 67 ? 22.489 23.830 12.666 1.00 37.03 67 HIS A C 1
ATOM 522 O O . HIS A 1 67 ? 22.668 25.005 12.363 1.00 37.03 67 HIS A O 1
ATOM 528 N N . GLU A 1 68 ? 22.137 22.928 11.743 1.00 37.56 68 GLU A N 1
ATOM 529 C CA . GLU A 1 68 ? 22.183 23.263 10.302 1.00 37.56 68 GLU A CA 1
ATOM 530 C C . GLU A 1 68 ? 20.938 22.941 9.459 1.00 37.56 68 GLU A C 1
ATOM 532 O O . GLU A 1 68 ? 20.989 22.973 8.232 1.00 37.56 68 GLU A O 1
ATOM 537 N N . LEU A 1 69 ? 19.771 22.711 10.067 1.00 32.47 69 LEU A N 1
ATOM 538 C CA . LEU A 1 69 ? 18.521 22.559 9.308 1.00 32.47 69 LEU A CA 1
ATOM 539 C C . LEU A 1 69 ? 17.657 23.815 9.416 1.00 32.47 69 LEU A C 1
ATOM 541 O O . LEU A 1 69 ? 16.702 23.896 10.190 1.00 32.47 69 LEU A O 1
ATOM 545 N N . ALA A 1 70 ? 18.008 24.806 8.597 1.00 38.34 70 ALA A N 1
ATOM 546 C CA . ALA A 1 70 ? 17.176 25.965 8.322 1.00 38.34 70 ALA A CA 1
ATOM 547 C C . ALA A 1 70 ? 15.829 25.530 7.706 1.00 38.34 70 ALA A C 1
ATOM 549 O O . ALA A 1 70 ? 15.735 25.189 6.531 1.00 38.34 70 ALA A O 1
ATOM 550 N N . ILE A 1 71 ? 14.806 25.518 8.563 1.00 45.22 71 ILE A N 1
ATOM 551 C CA . ILE A 1 71 ? 13.411 25.932 8.346 1.00 45.22 71 ILE A CA 1
ATOM 552 C C . ILE A 1 71 ? 12.868 25.647 6.933 1.00 45.22 71 ILE A C 1
ATOM 554 O O . ILE A 1 71 ? 12.771 26.531 6.083 1.00 45.22 71 ILE A O 1
ATOM 558 N N . ALA A 1 72 ? 12.405 24.415 6.720 1.00 41.91 72 ALA A N 1
ATOM 559 C CA . ALA A 1 72 ? 11.263 24.209 5.839 1.00 41.91 72 ALA A CA 1
ATOM 560 C C . ALA A 1 72 ? 10.031 24.789 6.553 1.00 41.91 72 ALA A C 1
ATOM 562 O O . ALA A 1 72 ? 9.789 24.457 7.716 1.00 41.91 72 ALA A O 1
ATOM 563 N N . GLU A 1 73 ? 9.279 25.670 5.887 1.00 46.06 73 GLU A N 1
ATOM 564 C CA . GLU A 1 73 ? 7.990 26.155 6.394 1.00 46.06 73 GLU A CA 1
ATOM 565 C C . GLU A 1 73 ? 7.147 24.971 6.900 1.00 46.06 73 GLU A C 1
ATOM 567 O O . GLU A 1 73 ? 7.171 23.904 6.268 1.00 46.06 73 GLU A O 1
ATOM 572 N N . PRO A 1 74 ? 6.402 25.113 8.013 1.00 44.00 74 PRO A N 1
ATOM 573 C CA . PRO A 1 74 ? 5.560 24.038 8.496 1.00 44.00 74 PRO A CA 1
ATOM 574 C C . PRO A 1 74 ? 4.428 23.833 7.489 1.00 44.00 74 PRO A C 1
ATOM 576 O O . PRO A 1 74 ? 3.377 24.462 7.563 1.00 44.00 74 PRO A O 1
ATOM 579 N N . SER A 1 75 ? 4.645 22.931 6.528 1.00 55.81 75 SER A N 1
ATOM 580 C CA . SER A 1 75 ? 3.552 22.257 5.843 1.00 55.81 75 SER A CA 1
ATOM 581 C C . SER A 1 75 ? 2.652 21.726 6.944 1.00 55.81 75 SER A C 1
ATOM 583 O O . SER A 1 75 ? 3.149 21.023 7.829 1.00 55.81 75 SER A O 1
ATOM 585 N N . GLU A 1 76 ? 1.359 22.056 6.891 1.00 55.78 76 GLU A N 1
ATOM 586 C CA . GLU A 1 76 ? 0.381 21.482 7.810 1.00 55.78 76 GLU A CA 1
ATOM 587 C C . GLU A 1 76 ? 0.672 19.984 7.940 1.00 55.78 76 GLU A C 1
ATOM 589 O O . GLU A 1 76 ? 0.817 19.306 6.905 1.00 55.78 76 GLU A O 1
ATOM 594 N N . PRO A 1 77 ? 0.854 19.478 9.177 1.00 55.22 77 PRO A N 1
ATOM 595 C CA . PRO A 1 77 ? 1.137 18.077 9.382 1.00 55.22 77 PRO A CA 1
ATOM 596 C C . PRO A 1 77 ? 0.030 17.314 8.660 1.00 55.22 77 PRO A C 1
ATOM 598 O O . PRO A 1 77 ? -1.154 17.593 8.874 1.00 55.22 77 PRO A O 1
ATOM 601 N N . PRO A 1 78 ? 0.383 16.415 7.732 1.00 56.16 78 PRO A N 1
ATOM 602 C CA . PRO A 1 78 ? -0.613 15.772 6.899 1.00 56.16 78 PRO A CA 1
ATOM 603 C C . PRO A 1 78 ? -1.668 15.104 7.787 1.00 56.16 78 PRO A C 1
ATOM 605 O O . PRO A 1 78 ? -1.360 14.633 8.874 1.00 56.16 78 PRO A O 1
ATOM 608 N N . LEU A 1 79 ? -2.927 15.054 7.348 1.00 56.75 79 LEU A N 1
ATOM 609 C CA . LEU A 1 79 ? -4.067 14.676 8.204 1.00 56.75 79 LEU A CA 1
ATOM 610 C C . LEU A 1 79 ? -3.869 13.363 8.997 1.00 56.75 79 LEU A C 1
ATOM 612 O O . LEU A 1 79 ? -4.477 13.171 10.039 1.00 56.75 79 LEU A O 1
ATOM 616 N N . TRP A 1 80 ? -3.015 12.452 8.518 1.00 57.78 80 TRP A N 1
ATOM 617 C CA . TRP A 1 80 ? -2.665 11.203 9.199 1.00 57.78 80 TRP A CA 1
ATOM 618 C C . TRP A 1 80 ? -1.801 11.377 10.461 1.00 57.78 80 TRP A C 1
ATOM 620 O O . TRP A 1 80 ? -1.831 10.497 11.311 1.00 57.78 80 TRP A O 1
ATOM 630 N N . THR A 1 81 ? -1.063 12.482 10.612 1.00 57.41 81 THR A N 1
ATOM 631 C CA . THR A 1 81 ? -0.249 12.787 11.809 1.00 57.41 81 THR A CA 1
ATOM 632 C C . THR A 1 81 ? -1.089 13.203 13.018 1.00 57.41 81 THR A C 1
ATOM 634 O O . THR A 1 81 ? -0.641 13.059 14.148 1.00 57.41 81 THR A O 1
ATOM 637 N N . THR A 1 82 ? -2.309 13.696 12.792 1.00 60.94 82 THR A N 1
ATOM 638 C CA . THR A 1 82 ? -3.264 14.108 13.837 1.00 60.94 82 THR A CA 1
ATOM 639 C C . THR A 1 82 ? -4.475 13.177 13.924 1.00 60.94 82 THR A C 1
ATOM 641 O O . THR A 1 82 ? -5.407 13.429 14.686 1.00 60.94 82 THR A O 1
ATOM 644 N N . MET A 1 83 ? -4.491 12.093 13.141 1.00 64.75 83 MET A N 1
ATOM 645 C CA . MET A 1 83 ? -5.614 11.165 13.093 1.00 64.75 83 MET A CA 1
ATOM 646 C C . MET A 1 83 ? -5.511 10.135 14.222 1.00 64.75 83 MET A C 1
ATOM 648 O O . MET A 1 83 ? -4.542 9.374 14.246 1.00 64.75 83 MET A O 1
ATOM 652 N N . PRO A 1 84 ? -6.512 10.047 15.116 1.00 70.94 84 PRO A N 1
ATOM 653 C CA . PRO A 1 84 ? -6.532 9.023 16.149 1.00 70.94 84 PRO A CA 1
ATOM 654 C C . PRO A 1 84 ? -6.584 7.639 15.507 1.00 70.94 84 PRO A C 1
ATOM 656 O O . PRO A 1 84 ? -7.349 7.412 14.559 1.00 70.94 84 PRO A O 1
ATOM 659 N N . ILE A 1 85 ? -5.787 6.704 16.020 1.00 68.00 85 ILE A N 1
ATOM 660 C CA . ILE A 1 85 ? -5.762 5.335 15.503 1.00 68.00 85 ILE A CA 1
ATOM 661 C C . ILE A 1 85 ? -7.115 4.641 15.700 1.00 68.00 85 ILE A C 1
ATOM 663 O O . ILE A 1 85 ? -7.514 3.839 14.852 1.00 68.00 85 ILE A O 1
ATOM 667 N N . GLU A 1 86 ? -7.879 5.023 16.734 1.00 73.44 86 GLU A N 1
ATOM 668 C CA . GLU A 1 86 ? -9.238 4.518 16.957 1.00 73.44 86 GLU A CA 1
ATOM 669 C C . GLU A 1 86 ? -10.148 4.808 15.758 1.00 73.44 86 GLU A C 1
ATOM 671 O O . GLU A 1 86 ? -10.912 3.943 15.335 1.00 73.44 86 GLU A O 1
ATOM 676 N N . ARG A 1 87 ? -9.982 5.964 15.098 1.00 72.50 87 ARG A N 1
ATOM 677 C CA . ARG A 1 87 ? -10.795 6.331 13.928 1.00 72.50 87 ARG A CA 1
ATOM 678 C C . ARG A 1 87 ? -10.582 5.387 12.746 1.00 72.50 87 ARG A C 1
ATOM 680 O O . ARG A 1 87 ? -11.504 5.134 11.966 1.00 72.50 87 ARG A O 1
ATOM 687 N N . VAL A 1 88 ? -9.367 4.862 12.594 1.00 72.25 88 VAL A N 1
ATOM 688 C CA . VAL A 1 88 ? -9.059 3.855 11.571 1.00 72.25 88 VAL A CA 1
ATOM 689 C C . VAL A 1 88 ? -9.741 2.534 11.923 1.00 72.25 88 VAL A C 1
ATOM 691 O O . VAL A 1 88 ? -10.342 1.916 11.043 1.00 72.25 88 VAL A O 1
ATOM 694 N N . HIS A 1 89 ? -9.719 2.130 13.195 1.00 77.00 89 HIS A N 1
ATOM 695 C CA . HIS A 1 89 ? -10.400 0.922 13.665 1.00 77.00 89 HIS A CA 1
ATOM 696 C C . HIS A 1 89 ? -11.923 0.997 13.484 1.00 77.00 89 HIS A C 1
ATOM 698 O O . HIS A 1 89 ? -12.505 0.074 12.909 1.00 77.00 89 HIS A O 1
ATOM 704 N N . ASP A 1 90 ? -12.553 2.113 13.848 1.00 81.75 90 ASP A N 1
ATOM 705 C CA . ASP A 1 90 ? -13.993 2.336 13.662 1.00 81.75 90 ASP A CA 1
ATOM 706 C C . ASP A 1 90 ? -14.385 2.286 12.184 1.00 81.75 90 ASP A C 1
ATOM 708 O O . ASP A 1 90 ? -15.364 1.648 11.782 1.00 81.75 90 ASP A O 1
ATOM 712 N N . THR A 1 91 ? -13.555 2.901 11.339 1.00 80.81 91 THR A N 1
ATOM 713 C CA . THR A 1 91 ? -13.726 2.884 9.885 1.00 80.81 91 THR A CA 1
ATOM 714 C C . THR A 1 91 ? -13.691 1.458 9.340 1.00 80.81 91 THR A C 1
ATOM 716 O O . THR A 1 91 ? -14.491 1.118 8.466 1.00 80.81 91 THR A O 1
ATOM 719 N N . LEU A 1 92 ? -12.781 0.615 9.838 1.00 81.12 92 LEU A N 1
ATOM 720 C CA . LEU A 1 92 ? -12.691 -0.788 9.435 1.00 81.12 92 LEU A CA 1
ATOM 721 C C . LEU A 1 92 ? -13.886 -1.607 9.943 1.00 81.12 92 LEU A C 1
ATOM 723 O O . LEU A 1 92 ? -14.364 -2.478 9.210 1.00 81.12 92 LEU A O 1
ATOM 727 N N . ALA A 1 93 ? -14.402 -1.314 11.140 1.00 84.62 93 ALA A N 1
ATOM 728 C CA . ALA A 1 93 ? -15.531 -2.022 11.745 1.00 84.62 93 ALA A CA 1
ATOM 729 C C . ALA A 1 93 ? -16.827 -1.891 10.926 1.00 84.62 93 ALA A C 1
ATOM 731 O O . ALA A 1 93 ? -17.557 -2.870 10.765 1.00 84.62 93 ALA A O 1
ATOM 732 N N . VAL A 1 94 ? -17.079 -0.720 10.332 1.00 86.62 94 VAL A N 1
ATOM 733 C CA . VAL A 1 94 ? -18.274 -0.455 9.503 1.00 86.62 94 VAL A CA 1
ATOM 734 C C . VAL A 1 94 ? -18.140 -0.918 8.043 1.00 86.62 94 VAL A C 1
ATOM 736 O O . VAL A 1 94 ? -19.029 -0.679 7.214 1.00 86.62 94 VAL A O 1
ATOM 739 N N . MET A 1 95 ? -17.022 -1.549 7.667 1.00 86.81 95 MET A N 1
ATOM 740 C CA . MET A 1 95 ? -16.842 -2.062 6.310 1.00 86.81 95 MET A CA 1
ATOM 741 C C . MET A 1 95 ? -17.488 -3.438 6.111 1.00 86.81 95 MET A C 1
ATOM 743 O O . MET A 1 95 ? -17.461 -4.286 7.006 1.00 86.81 95 MET A O 1
ATOM 747 N N . PRO A 1 96 ? -17.959 -3.729 4.881 1.00 92.00 96 PRO A N 1
ATOM 748 C CA . PRO A 1 96 ? -18.336 -5.082 4.499 1.00 92.00 96 PRO A CA 1
ATOM 749 C C . PRO A 1 96 ? -17.219 -6.087 4.839 1.00 92.00 96 PRO A C 1
ATOM 751 O O . PRO A 1 96 ? -16.062 -5.823 4.485 1.00 92.00 96 PRO A O 1
ATOM 754 N N . PRO A 1 97 ? -17.535 -7.247 5.451 1.00 92.06 97 PRO A N 1
ATOM 755 C CA . PRO A 1 97 ? -16.536 -8.221 5.900 1.00 92.06 97 PRO A CA 1
ATOM 756 C C . PRO A 1 97 ? -15.527 -8.591 4.810 1.00 92.06 97 PRO A C 1
ATOM 758 O O . PRO A 1 97 ? -14.325 -8.535 5.030 1.00 92.06 97 PRO A O 1
ATOM 761 N N . ALA A 1 98 ? -16.005 -8.817 3.584 1.00 90.19 98 ALA A N 1
ATOM 762 C CA . ALA A 1 98 ? -15.156 -9.139 2.441 1.00 90.19 98 ALA A CA 1
ATOM 763 C C . ALA A 1 98 ? -14.082 -8.074 2.136 1.00 90.19 98 ALA A C 1
ATOM 765 O O . ALA A 1 98 ? -12.977 -8.422 1.726 1.00 90.19 98 ALA A O 1
ATOM 766 N N . LEU A 1 99 ? -14.386 -6.784 2.312 1.00 90.81 99 LEU A N 1
ATOM 767 C CA . LEU A 1 99 ? -13.440 -5.687 2.077 1.00 90.81 99 LEU A CA 1
ATOM 768 C C . LEU A 1 99 ? -12.435 -5.548 3.219 1.00 90.81 99 LEU A C 1
ATOM 770 O O . LEU A 1 99 ? -11.255 -5.302 2.963 1.00 90.81 99 LEU A O 1
ATOM 774 N N . ARG A 1 100 ? -12.912 -5.732 4.454 1.00 93.50 100 ARG A N 1
ATOM 775 C CA . ARG A 1 100 ? -12.109 -5.706 5.679 1.00 93.50 100 ARG A CA 1
ATOM 776 C C . ARG A 1 100 ? -11.097 -6.844 5.700 1.00 93.50 100 ARG A C 1
ATOM 778 O O . ARG A 1 100 ? -9.908 -6.563 5.707 1.00 93.50 100 ARG A O 1
ATOM 785 N N . THR A 1 101 ? -11.538 -8.093 5.567 1.00 93.44 101 THR A N 1
ATOM 786 C CA . THR A 1 101 ? -10.647 -9.263 5.617 1.00 93.44 101 THR A CA 1
ATOM 787 C C . THR A 1 101 ? -9.588 -9.218 4.514 1.00 93.44 101 THR A C 1
ATOM 789 O O . THR A 1 101 ? -8.415 -9.481 4.765 1.00 93.44 101 THR A O 1
ATOM 792 N N . THR A 1 102 ? -9.967 -8.807 3.294 1.00 92.19 102 THR A N 1
ATOM 793 C CA . THR A 1 102 ? -9.002 -8.631 2.191 1.00 92.19 102 THR A CA 1
ATOM 794 C C . THR A 1 102 ? -7.945 -7.574 2.537 1.00 92.19 102 THR A C 1
ATOM 796 O O . THR A 1 102 ? -6.767 -7.752 2.237 1.00 92.19 102 THR A O 1
ATOM 799 N N . PHE A 1 103 ? -8.351 -6.469 3.169 1.00 91.25 103 PHE A N 1
ATOM 800 C CA . PHE A 1 103 ? -7.438 -5.406 3.581 1.00 91.25 103 PHE A CA 1
ATOM 801 C C . PHE A 1 103 ? -6.549 -5.809 4.763 1.00 91.25 103 PHE A C 1
ATOM 803 O O . PHE A 1 103 ? -5.367 -5.497 4.739 1.00 91.25 103 PHE A O 1
ATOM 810 N N . GLU A 1 104 ? -7.072 -6.532 5.752 1.00 89.94 104 GLU A N 1
ATOM 811 C CA . GLU A 1 104 ? -6.308 -7.025 6.906 1.00 89.94 104 GLU A CA 1
ATOM 812 C C . GLU A 1 104 ? -5.209 -8.008 6.492 1.00 89.94 104 GLU A C 1
ATOM 814 O O . GLU A 1 104 ? -4.081 -7.913 6.970 1.00 89.94 104 GLU A O 1
ATOM 819 N N . LEU A 1 105 ? -5.510 -8.937 5.577 1.00 86.38 105 LEU A N 1
ATOM 820 C CA . LEU A 1 105 ? -4.505 -9.839 5.005 1.00 86.38 105 LEU A CA 1
ATOM 821 C C . LEU A 1 105 ? -3.418 -9.048 4.259 1.00 86.38 105 LEU A C 1
ATOM 823 O O . LEU A 1 105 ? -2.229 -9.276 4.465 1.00 86.38 105 LEU A O 1
ATOM 827 N N . TYR A 1 106 ? -3.814 -8.063 3.450 1.00 87.44 106 TYR A N 1
ATOM 828 C CA . TYR A 1 106 ? -2.863 -7.188 2.761 1.00 87.44 106 TYR A CA 1
ATOM 829 C C . TYR A 1 106 ? -2.009 -6.356 3.732 1.00 87.44 106 TYR A C 1
ATOM 831 O O . TYR A 1 106 ? -0.804 -6.222 3.537 1.00 87.44 106 TYR A O 1
ATOM 839 N N . ALA A 1 107 ? -2.604 -5.828 4.804 1.00 81.50 107 ALA A N 1
ATOM 840 C CA . ALA A 1 107 ? -1.909 -5.052 5.830 1.00 81.50 107 ALA A CA 1
ATOM 841 C C . ALA A 1 107 ? -0.904 -5.900 6.628 1.00 81.50 107 ALA A C 1
ATOM 843 O O . ALA A 1 107 ? 0.145 -5.391 7.017 1.00 81.50 107 ALA A O 1
ATOM 844 N N . ARG A 1 108 ? -1.178 -7.200 6.800 1.00 82.38 108 ARG A N 1
ATOM 845 C CA . ARG A 1 108 ? -0.232 -8.187 7.351 1.00 82.38 108 ARG A CA 1
ATOM 846 C C . ARG A 1 108 ? 0.927 -8.534 6.408 1.00 82.38 108 ARG A C 1
ATOM 848 O O . ARG A 1 108 ? 1.829 -9.257 6.813 1.00 82.38 108 ARG A O 1
ATOM 855 N N . GLY A 1 109 ? 0.929 -8.011 5.181 1.00 74.62 109 GLY A N 1
ATOM 856 C CA . GLY A 1 109 ? 2.021 -8.170 4.222 1.00 74.62 109 GLY A CA 1
ATOM 857 C C . GLY A 1 109 ? 1.829 -9.287 3.199 1.00 74.62 109 GLY A C 1
ATOM 858 O O . GLY A 1 109 ? 2.757 -9.543 2.439 1.00 74.62 109 GLY A O 1
ATOM 859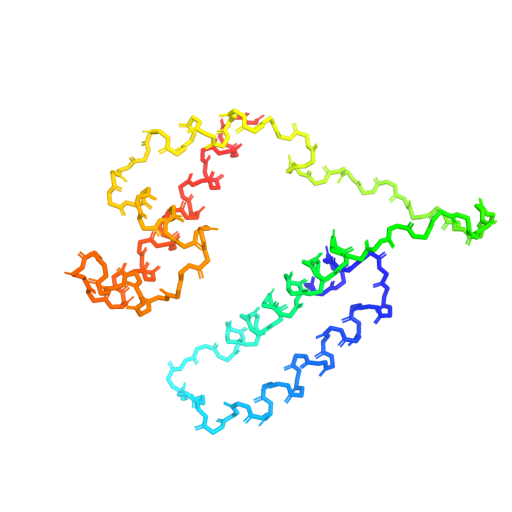 N N . LEU A 1 110 ? 0.655 -9.927 3.139 1.00 84.38 110 LEU A N 1
ATOM 860 C CA . LEU A 1 110 ? 0.396 -10.959 2.135 1.00 84.38 110 LEU A CA 1
ATOM 861 C C . LEU A 1 110 ? 0.318 -10.351 0.725 1.00 84.38 110 LEU A C 1
ATOM 863 O O . LEU A 1 110 ? -0.289 -9.297 0.497 1.00 84.38 110 LEU A O 1
ATOM 867 N N . SER A 1 111 ? 0.893 -11.061 -0.241 1.00 80.75 111 SER A N 1
ATOM 868 C CA . SER A 1 111 ? 0.790 -10.763 -1.669 1.00 80.75 111 SER A CA 1
ATOM 869 C C . SER A 1 111 ? -0.625 -11.009 -2.201 1.00 80.75 111 SER A C 1
ATOM 871 O O . SER A 1 111 ? -1.443 -11.710 -1.606 1.00 80.75 111 SER A O 1
ATOM 873 N N . TYR A 1 112 ? -0.935 -10.461 -3.379 1.00 78.56 112 TYR A N 1
ATOM 874 C CA . TYR A 1 112 ? -2.258 -10.644 -3.990 1.00 78.56 112 TYR A CA 1
ATOM 875 C C . TYR A 1 112 ? -2.550 -12.117 -4.298 1.00 78.56 112 TYR A C 1
ATOM 877 O O . TYR A 1 112 ? -3.704 -12.530 -4.215 1.00 78.56 112 TYR A O 1
ATOM 885 N N . ASP A 1 113 ? -1.518 -12.897 -4.625 1.00 75.44 113 ASP A N 1
ATOM 886 C CA . ASP A 1 113 ? -1.637 -14.326 -4.917 1.00 75.44 113 ASP A CA 1
ATOM 887 C C . ASP A 1 113 ? -1.867 -15.157 -3.648 1.00 75.44 113 ASP A C 1
ATOM 889 O O . ASP A 1 113 ? -2.636 -16.116 -3.663 1.00 75.44 113 ASP A O 1
ATOM 893 N N . GLU A 1 114 ? -1.250 -14.790 -2.524 1.00 69.69 114 GLU A N 1
ATOM 894 C CA . GLU A 1 114 ? -1.521 -15.409 -1.218 1.00 69.69 114 GLU A CA 1
ATOM 895 C C . GLU A 1 114 ? -2.937 -15.097 -0.736 1.00 69.69 114 GLU A C 1
ATOM 897 O O . GLU A 1 114 ? -3.663 -16.006 -0.349 1.00 69.69 114 GLU A O 1
ATOM 902 N N . ILE A 1 115 ? -3.378 -13.842 -0.856 1.00 84.38 115 ILE A N 1
ATOM 903 C CA . ILE A 1 115 ? -4.740 -13.436 -0.482 1.00 84.38 115 ILE A CA 1
ATOM 904 C C . ILE A 1 115 ? -5.783 -14.131 -1.363 1.00 84.38 115 ILE A C 1
ATOM 906 O O . ILE A 1 115 ? -6.820 -14.569 -0.867 1.00 84.38 115 ILE A O 1
ATOM 910 N N . ALA A 1 116 ? -5.526 -14.236 -2.670 1.00 82.75 116 ALA A N 1
ATOM 911 C CA . ALA A 1 116 ? -6.402 -14.935 -3.606 1.00 82.75 116 ALA A CA 1
ATOM 912 C C . ALA A 1 116 ? -6.573 -16.412 -3.221 1.00 82.75 116 ALA A C 1
ATOM 914 O O . ALA A 1 116 ? -7.699 -16.914 -3.198 1.00 82.75 116 ALA A O 1
ATOM 915 N N . ARG A 1 117 ? -5.467 -17.082 -2.865 1.00 88.06 117 ARG A N 1
ATOM 916 C CA . ARG A 1 117 ? -5.470 -18.472 -2.392 1.00 88.06 117 ARG A CA 1
ATOM 917 C C . ARG A 1 117 ? -6.201 -18.623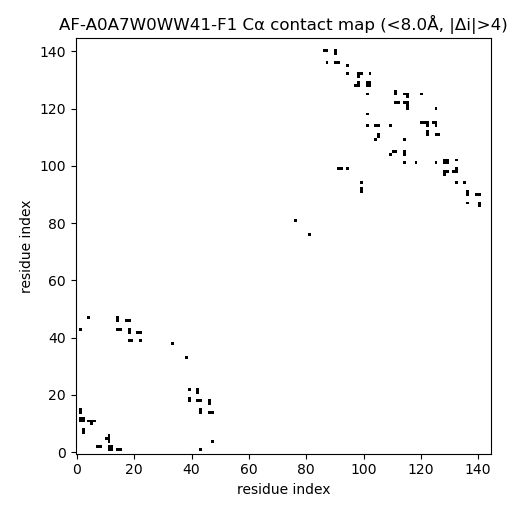 -1.061 1.00 88.06 117 ARG A C 1
ATOM 919 O O . ARG A 1 117 ? -7.079 -19.475 -0.960 1.00 88.06 117 ARG A O 1
ATOM 926 N N . GLU A 1 118 ? -5.891 -17.780 -0.080 1.00 90.81 118 GLU A N 1
ATOM 927 C CA . GLU A 1 118 ? -6.483 -17.843 1.260 1.00 90.81 118 GLU A CA 1
ATOM 928 C C . GLU A 1 118 ? -7.999 -17.619 1.229 1.00 90.81 118 GLU A C 1
ATOM 930 O O . GLU A 1 118 ? -8.768 -18.365 1.830 1.00 90.81 118 GLU A O 1
ATOM 935 N N . LEU A 1 119 ? -8.447 -16.620 0.466 1.00 92.75 119 LEU A N 1
ATOM 936 C CA . LEU A 1 119 ? -9.861 -16.268 0.366 1.00 92.75 119 LEU A CA 1
ATOM 937 C C . LEU A 1 119 ? -10.619 -17.062 -0.704 1.00 92.75 119 LEU A C 1
ATOM 939 O O . LEU A 1 119 ? -11.828 -16.874 -0.834 1.00 92.75 119 LEU A O 1
ATOM 943 N N . ARG A 1 120 ? -9.932 -17.919 -1.473 1.00 94.31 120 ARG A N 1
ATOM 944 C CA . ARG A 1 120 ? -10.483 -18.676 -2.612 1.00 94.31 120 ARG A CA 1
ATOM 945 C C . ARG A 1 120 ? -11.233 -17.780 -3.606 1.00 94.31 120 ARG A C 1
ATOM 947 O O . ARG A 1 120 ? -12.359 -18.067 -4.007 1.00 94.31 120 ARG A O 1
ATOM 954 N N . ILE A 1 121 ? -10.603 -16.672 -3.995 1.00 89.62 121 ILE A N 1
ATOM 955 C CA . ILE A 1 121 ? -11.141 -15.701 -4.960 1.00 89.62 121 ILE A CA 1
ATOM 956 C C . ILE A 1 121 ? -10.125 -15.400 -6.067 1.00 89.62 121 ILE A C 1
ATOM 958 O O . ILE A 1 121 ? -8.924 -15.530 -5.842 1.00 89.62 121 ILE A O 1
ATOM 962 N N . PRO A 1 122 ? -10.560 -14.920 -7.247 1.00 80.12 122 PRO A N 1
ATOM 963 C CA . PRO A 1 122 ? -9.636 -14.470 -8.284 1.00 80.12 122 PRO A CA 1
ATOM 964 C C . PRO A 1 122 ? -8.718 -13.334 -7.803 1.00 80.12 122 PRO A C 1
ATOM 966 O O . PRO A 1 122 ? -9.164 -12.414 -7.111 1.00 80.12 122 PRO A O 1
ATOM 969 N N . LYS A 1 123 ? -7.458 -13.317 -8.258 1.00 76.25 123 LYS A N 1
ATOM 970 C CA . LYS A 1 123 ? -6.492 -12.228 -7.986 1.00 76.25 123 LYS A CA 1
ATOM 971 C C . LYS A 1 123 ? -7.049 -10.845 -8.349 1.00 76.25 123 LYS A C 1
ATOM 973 O O . LYS A 1 123 ? -6.913 -9.885 -7.591 1.00 76.25 123 LYS A O 1
ATOM 978 N N . ASN A 1 124 ? -7.779 -10.750 -9.462 1.00 71.12 124 ASN A N 1
ATOM 979 C CA . ASN A 1 124 ? -8.452 -9.514 -9.882 1.00 71.12 124 ASN A CA 1
ATOM 980 C C . ASN A 1 124 ? -9.524 -9.058 -8.874 1.00 71.12 124 ASN A C 1
ATOM 982 O O . ASN A 1 124 ? -9.734 -7.860 -8.657 1.00 71.12 124 ASN A O 1
ATOM 986 N N . THR A 1 125 ? -10.180 -10.000 -8.196 1.00 78.75 125 THR A N 1
ATOM 987 C CA . THR A 1 125 ? -11.132 -9.706 -7.121 1.00 78.75 125 THR A CA 1
ATOM 988 C C . THR A 1 125 ? -10.425 -9.147 -5.885 1.00 78.75 125 THR A C 1
ATOM 990 O O . THR A 1 125 ? -10.950 -8.223 -5.267 1.00 78.75 125 THR A O 1
ATOM 993 N N . VAL A 1 126 ? -9.214 -9.613 -5.559 1.00 76.88 126 VAL A N 1
ATOM 994 C CA . VAL A 1 126 ? -8.383 -9.021 -4.491 1.00 76.88 126 VAL A CA 1
ATOM 995 C C . VAL A 1 126 ? -8.100 -7.548 -4.792 1.00 76.88 126 VAL A C 1
ATOM 997 O O . VAL A 1 126 ? -8.400 -6.678 -3.972 1.00 76.88 126 VAL A O 1
ATOM 1000 N N . GLY A 1 127 ? -7.613 -7.248 -6.000 1.00 68.31 127 GLY A N 1
ATOM 1001 C CA . GLY A 1 127 ? -7.312 -5.877 -6.422 1.00 68.31 127 GLY A CA 1
ATOM 1002 C C . GLY A 1 127 ? -8.537 -4.956 -6.380 1.00 68.31 127 GLY A C 1
ATOM 1003 O O . GLY A 1 127 ? -8.491 -3.872 -5.793 1.00 68.31 127 GLY A O 1
ATOM 1004 N N . THR A 1 128 ? -9.671 -5.399 -6.933 1.00 79.69 128 THR A N 1
ATOM 1005 C CA . THR A 1 128 ? -10.917 -4.607 -6.915 1.00 79.69 128 THR A CA 1
ATOM 1006 C C . THR A 1 128 ? -11.449 -4.380 -5.500 1.00 79.69 128 THR A C 1
ATOM 1008 O O . THR A 1 128 ? -11.919 -3.278 -5.198 1.00 79.69 128 THR A O 1
ATOM 1011 N N . ARG A 1 129 ? -11.338 -5.370 -4.603 1.00 87.31 129 ARG A N 1
ATOM 1012 C CA . ARG A 1 129 ? -11.682 -5.209 -3.183 1.00 87.31 129 ARG A CA 1
ATOM 1013 C C . ARG A 1 129 ? -10.769 -4.190 -2.505 1.00 87.31 129 ARG A C 1
ATOM 1015 O O . ARG A 1 129 ? -11.292 -3.258 -1.908 1.00 87.31 129 ARG A O 1
ATOM 1022 N N . LEU A 1 130 ? -9.449 -4.265 -2.678 1.00 86.31 130 LEU A N 1
ATOM 1023 C CA . LEU A 1 130 ? -8.512 -3.306 -2.073 1.00 86.31 130 LEU A CA 1
ATOM 1024 C C . LEU A 1 130 ? -8.736 -1.864 -2.555 1.00 86.31 130 LEU A C 1
ATOM 1026 O O . LEU A 1 130 ? -8.700 -0.932 -1.749 1.00 86.31 130 LEU A O 1
ATOM 1030 N N . ILE A 1 131 ? -9.033 -1.659 -3.843 1.00 80.06 131 ILE A N 1
ATOM 1031 C CA . ILE A 1 131 ? -9.387 -0.332 -4.376 1.00 80.06 131 ILE A CA 1
ATOM 1032 C C . ILE A 1 131 ? -10.664 0.196 -3.708 1.00 80.06 131 ILE A C 1
ATOM 1034 O O . ILE A 1 131 ? -10.713 1.357 -3.292 1.00 80.06 131 ILE A O 1
ATOM 1038 N N . ARG A 1 132 ? -11.699 -0.646 -3.580 1.00 81.56 132 ARG A N 1
ATOM 1039 C CA . ARG A 1 132 ? -12.954 -0.281 -2.902 1.00 81.56 132 ARG A CA 1
ATOM 1040 C C . ARG A 1 132 ? -12.721 0.039 -1.425 1.00 81.56 132 ARG A C 1
ATOM 1042 O O . ARG A 1 132 ? -13.242 1.052 -0.958 1.00 81.56 132 ARG A O 1
ATOM 1049 N N . THR A 1 133 ? -11.901 -0.751 -0.732 1.00 85.25 133 THR A N 1
ATOM 1050 C CA . THR A 1 133 ? -11.506 -0.515 0.662 1.00 85.25 133 THR A CA 1
ATOM 1051 C C . THR A 1 133 ? -10.823 0.844 0.814 1.00 85.25 133 THR A C 1
ATOM 1053 O O . THR A 1 133 ? -11.310 1.678 1.573 1.00 85.25 133 THR A O 1
ATOM 1056 N N . ARG A 1 134 ? -9.785 1.151 0.018 1.00 83.44 134 ARG A N 1
ATOM 1057 C CA . ARG A 1 134 ? -9.090 2.456 0.068 1.00 83.44 134 ARG A CA 1
ATOM 1058 C C . ARG A 1 134 ? -10.031 3.637 -0.173 1.00 83.44 134 ARG A C 1
ATOM 1060 O O . ARG A 1 134 ? -9.959 4.636 0.536 1.00 83.44 134 ARG A O 1
ATOM 1067 N N . ARG A 1 135 ? -10.938 3.534 -1.154 1.00 82.00 135 ARG A N 1
ATOM 1068 C CA . ARG A 1 135 ? -11.934 4.588 -1.438 1.00 82.00 135 ARG A CA 1
ATOM 1069 C C . ARG A 1 135 ? -12.911 4.795 -0.284 1.00 82.00 135 ARG A C 1
ATOM 1071 O O . ARG A 1 135 ? -13.377 5.915 -0.086 1.00 82.00 135 ARG A O 1
ATOM 1078 N N . ARG A 1 136 ? -13.277 3.727 0.426 1.00 84.25 136 ARG A N 1
ATOM 1079 C CA . ARG A 1 136 ? -14.201 3.799 1.562 1.00 84.25 136 ARG A CA 1
ATOM 1080 C C . ARG A 1 136 ? -13.516 4.374 2.796 1.00 84.25 136 ARG A C 1
ATOM 1082 O O . ARG A 1 136 ? -14.072 5.296 3.375 1.00 84.25 136 ARG A O 1
ATOM 1089 N N . ILE A 1 137 ? -12.293 3.931 3.090 1.00 83.50 137 ILE A N 1
ATOM 1090 C CA . ILE A 1 137 ? -11.448 4.505 4.145 1.00 83.50 137 ILE A CA 1
ATOM 1091 C C . ILE A 1 137 ? -11.263 6.007 3.908 1.00 83.50 137 ILE A C 1
ATOM 1093 O O . ILE A 1 137 ? -11.595 6.806 4.772 1.00 83.50 137 ILE A O 1
ATOM 1097 N N . LYS A 1 138 ? -10.854 6.412 2.697 1.00 80.75 138 LYS A N 1
ATOM 1098 C CA . LYS A 1 138 ? -10.702 7.834 2.354 1.00 80.75 138 LYS A CA 1
ATOM 1099 C C . LYS A 1 138 ? -11.993 8.631 2.583 1.00 80.75 138 LYS A C 1
ATOM 1101 O O . LYS A 1 138 ? -11.931 9.714 3.141 1.00 80.75 138 LYS A O 1
ATOM 1106 N N . ARG A 1 139 ? -13.152 8.116 2.155 1.00 80.56 139 ARG A N 1
ATOM 1107 C CA . ARG A 1 139 ? -14.439 8.807 2.354 1.00 80.56 139 ARG A CA 1
ATOM 1108 C C . ARG A 1 139 ? -14.811 8.947 3.823 1.00 80.56 139 ARG A C 1
ATOM 1110 O O . ARG A 1 139 ? -15.210 10.027 4.218 1.00 80.56 139 ARG A O 1
ATOM 1117 N N . LEU A 1 140 ? -14.698 7.878 4.604 1.00 77.75 140 LEU A N 1
ATOM 1118 C CA . LEU A 1 140 ? -15.105 7.883 6.010 1.00 77.75 140 LEU A CA 1
ATOM 1119 C C . LEU A 1 140 ? -14.190 8.766 6.861 1.00 77.75 140 LEU A C 1
ATOM 1121 O O . LEU A 1 140 ? -14.670 9.490 7.723 1.00 77.75 140 LEU A O 1
ATOM 1125 N N . LEU A 1 141 ? -12.892 8.778 6.555 1.00 74.69 141 LEU A N 1
ATOM 1126 C CA . LEU A 1 141 ? -11.940 9.642 7.244 1.00 74.69 141 LEU A CA 1
ATOM 1127 C C . LEU A 1 141 ? -12.096 11.123 6.866 1.00 74.69 141 LEU A C 1
ATOM 1129 O O . LEU A 1 141 ? -11.896 11.973 7.725 1.00 74.69 141 LEU A O 1
ATOM 1133 N N . LEU A 1 142 ? -12.477 11.432 5.619 1.00 70.75 142 LEU A N 1
ATOM 1134 C CA . LEU A 1 142 ? -12.714 12.809 5.158 1.00 70.75 142 LEU A CA 1
ATOM 1135 C C . LEU A 1 142 ? -14.120 13.342 5.472 1.00 70.75 142 LEU A C 1
ATOM 1137 O O . LEU A 1 142 ? -14.297 14.547 5.488 1.00 70.75 142 LEU A O 1
ATOM 1141 N N . ALA A 1 143 ? -15.116 12.478 5.683 1.00 62.81 143 ALA A N 1
ATOM 1142 C CA . ALA A 1 143 ? -16.472 12.893 6.061 1.00 62.81 143 ALA A CA 1
ATOM 1143 C C . ALA A 1 143 ? -16.607 13.223 7.559 1.00 62.81 143 ALA A C 1
ATOM 1145 O O . ALA A 1 143 ? -17.622 13.769 7.973 1.00 62.81 143 ALA A O 1
ATOM 1146 N N . ALA A 1 144 ? -15.609 12.850 8.360 1.00 52.91 144 ALA A N 1
ATOM 1147 C CA . ALA A 1 144 ? -15.517 13.127 9.792 1.00 52.91 144 ALA A CA 1
ATOM 1148 C C . ALA A 1 144 ? -14.488 14.237 10.099 1.00 52.91 144 ALA A C 1
ATOM 1150 O O . ALA A 1 144 ? -13.858 14.220 11.158 1.00 52.91 144 ALA A O 1
ATOM 1151 N N . ALA A 1 145 ? -14.241 15.124 9.135 1.00 44.16 145 ALA A N 1
ATOM 1152 C CA . ALA A 1 145 ? -13.420 16.328 9.239 1.00 44.16 145 ALA A CA 1
ATOM 1153 C C . ALA A 1 145 ? -14.282 17.519 8.811 1.00 44.16 145 ALA A C 1
ATOM 1155 O O . ALA A 1 145 ? -14.134 18.585 9.439 1.00 44.16 145 ALA A O 1
#

Nearest PDB structures (foldseek):
  6kon-assembly1_F  TM=3.980E-01  e=7.543E-07  Mycobacterium tuberculosis H37Rv
  8z6g-assembly3_F  TM=4.384E-01  e=3.930E-06  Pseudomonas aeruginosa
  6jcy-assembly1_F  TM=4.311E-01  e=8.719E-06  Mycobacterium tuberculosis H37Rv
  6dvb-assembly1_F  TM=4.285E-01  e=1.541E-05  Mycobacterium tuberculosis H37Rv
  6in7-assembly1_B  TM=4.267E-01  e=2.168E-05  Pseudomonas aeruginosa PAO1